Protein AF-A0A377CI65-F1 (afdb_monomer_lite)

Foldseek 3Di:
DLVPQEDDPCPVVVLVVCQPVDAAEDADEDDPVSVVSNCVVHVNPVSHPYYHYCVVVVHDPPD

Structure (mmCIF, N/CA/C/O backbone):
data_AF-A0A377CI65-F1
#
_entry.id   AF-A0A377CI65-F1
#
loop_
_atom_site.group_PDB
_atom_site.id
_atom_site.type_symbol
_atom_site.label_atom_id
_atom_site.label_alt_id
_atom_site.label_comp_id
_atom_site.label_asym_id
_atom_site.label_entity_id
_atom_site.label_seq_id
_atom_site.pdbx_PDB_ins_code
_atom_site.Cartn_x
_atom_site.Cartn_y
_atom_site.Cartn_z
_atom_site.occupancy
_atom_site.B_iso_or_equiv
_atom_site.auth_seq_id
_atom_site.auth_comp_id
_atom_site.auth_asym_id
_atom_site.auth_atom_id
_atom_site.pdbx_PDB_model_num
ATOM 1 N N . MET A 1 1 ? 17.413 -4.396 5.706 1.00 50.38 1 MET A N 1
ATOM 2 C CA . MET A 1 1 ? 16.692 -3.115 5.446 1.00 50.38 1 MET A CA 1
ATOM 3 C C . MET A 1 1 ? 15.163 -3.219 5.547 1.00 50.38 1 MET A C 1
ATOM 5 O O . MET A 1 1 ? 14.559 -2.325 6.119 1.00 50.38 1 MET A O 1
ATOM 9 N N . ALA A 1 2 ? 14.510 -4.278 5.041 1.00 51.62 2 ALA A N 1
ATOM 10 C CA . ALA A 1 2 ? 13.067 -4.515 5.262 1.00 51.62 2 ALA A CA 1
ATOM 11 C C . ALA A 1 2 ? 12.707 -4.901 6.716 1.00 51.62 2 ALA A C 1
ATOM 13 O O . ALA A 1 2 ? 11.541 -5.072 7.056 1.00 51.62 2 ALA A O 1
ATOM 14 N N . GLU A 1 3 ? 13.719 -5.105 7.559 1.00 54.12 3 GLU A N 1
ATOM 15 C CA . GLU A 1 3 ? 13.596 -5.519 8.963 1.00 54.12 3 GLU A CA 1
ATOM 16 C C . GLU A 1 3 ? 13.224 -4.373 9.909 1.00 54.12 3 GLU A C 1
ATOM 18 O O . GLU A 1 3 ? 12.834 -4.635 11.037 1.00 54.12 3 GLU A O 1
ATOM 23 N N . ILE A 1 4 ? 13.281 -3.119 9.447 1.00 67.62 4 ILE A N 1
ATOM 24 C CA . ILE A 1 4 ? 12.956 -1.929 10.248 1.00 67.62 4 ILE A CA 1
ATOM 25 C C . ILE A 1 4 ? 11.920 -1.088 9.493 1.00 67.62 4 ILE A C 1
ATOM 27 O O . ILE A 1 4 ? 12.147 0.073 9.166 1.00 67.62 4 ILE A O 1
ATOM 31 N N . CYS A 1 5 ? 10.801 -1.698 9.105 1.00 76.88 5 CYS A N 1
ATOM 32 C CA . CYS A 1 5 ? 9.692 -0.960 8.509 1.00 76.88 5 CYS A CA 1
ATOM 33 C C . CYS A 1 5 ? 8.521 -0.970 9.483 1.00 76.88 5 CYS A C 1
ATOM 35 O O . CYS A 1 5 ? 7.776 -1.943 9.561 1.00 76.88 5 CYS A O 1
ATOM 37 N N . THR A 1 6 ? 8.403 0.105 10.254 1.00 88.50 6 THR A N 1
ATOM 38 C CA . THR A 1 6 ? 7.259 0.369 11.124 1.00 88.50 6 THR A CA 1
ATOM 39 C C . THR A 1 6 ? 6.434 1.516 10.538 1.00 88.50 6 THR A C 1
ATOM 41 O O . THR A 1 6 ? 7.005 2.452 9.967 1.00 88.50 6 THR A O 1
ATOM 44 N N . PRO A 1 7 ? 5.094 1.471 10.640 1.00 91.56 7 PRO A N 1
ATOM 45 C CA . PRO A 1 7 ? 4.264 2.603 10.255 1.00 91.56 7 PRO A CA 1
ATOM 46 C C . PRO A 1 7 ? 4.607 3.832 11.099 1.00 91.56 7 PRO A C 1
ATOM 48 O O . PRO A 1 7 ? 4.890 3.720 12.293 1.00 91.56 7 PRO A O 1
ATOM 51 N N . LEU A 1 8 ? 4.537 5.014 10.487 1.00 94.00 8 LEU A N 1
ATOM 52 C CA . LEU A 1 8 ? 4.647 6.267 11.229 1.00 94.00 8 LEU A CA 1
ATOM 53 C C . LEU A 1 8 ? 3.514 6.378 12.267 1.00 94.00 8 LEU A C 1
ATOM 55 O O . LEU A 1 8 ? 2.410 5.870 12.021 1.00 94.00 8 LEU A O 1
ATOM 59 N N . PRO A 1 9 ? 3.740 7.071 13.400 1.00 95.94 9 PRO A N 1
ATOM 60 C CA . PRO A 1 9 ? 2.681 7.349 14.362 1.00 95.94 9 PRO A CA 1
ATOM 61 C C . PRO A 1 9 ? 1.446 7.948 13.679 1.00 95.94 9 PRO A C 1
ATOM 63 O O . PRO A 1 9 ? 1.549 8.879 12.884 1.00 95.94 9 PRO A O 1
ATOM 66 N N . GLY A 1 10 ? 0.273 7.380 13.962 1.00 96.75 10 GLY A N 1
ATOM 67 C CA . GLY A 1 10 ? -1.002 7.824 13.393 1.00 96.75 10 GLY A CA 1
ATOM 68 C C . GLY A 1 10 ? -1.321 7.314 11.982 1.00 96.75 10 GLY A C 1
ATOM 69 O O . GLY A 1 10 ? -2.474 7.428 11.576 1.00 96.75 10 GLY A O 1
ATOM 70 N N . ALA A 1 11 ? -0.383 6.687 11.259 1.00 95.56 11 ALA A N 1
ATOM 71 C CA . ALA A 1 11 ? -0.650 6.161 9.914 1.00 95.56 11 ALA A CA 1
ATOM 72 C C . ALA A 1 11 ? -1.785 5.123 9.917 1.00 95.56 11 ALA A C 1
ATOM 74 O O . ALA A 1 11 ? -2.715 5.211 9.121 1.00 95.56 11 ALA A O 1
ATOM 75 N N . VAL A 1 12 ? -1.753 4.182 10.865 1.00 95.38 12 VAL A N 1
ATOM 76 C CA . VAL A 1 12 ? -2.796 3.153 11.014 1.00 95.38 12 VAL A CA 1
ATOM 77 C C . VAL A 1 12 ? -4.139 3.776 11.408 1.00 95.38 12 VAL A C 1
ATOM 79 O O . VAL A 1 12 ? -5.176 3.410 10.861 1.00 95.38 12 VAL A O 1
ATOM 82 N N . SER A 1 13 ? -4.135 4.750 12.323 1.00 97.12 13 SER A N 1
ATOM 83 C CA . SER A 1 13 ? -5.352 5.454 12.746 1.00 97.12 13 SER A CA 1
ATOM 84 C C . SER A 1 13 ? -5.999 6.215 11.591 1.00 97.12 13 SER A C 1
ATOM 86 O O . SER A 1 13 ? -7.213 6.141 11.418 1.00 97.12 13 SER A O 1
ATOM 88 N N . LEU A 1 14 ? -5.192 6.896 10.774 1.00 96.25 14 LEU A N 1
ATOM 89 C CA . LEU A 1 14 ? -5.658 7.578 9.572 1.00 96.25 14 LEU A CA 1
ATOM 90 C C . LEU A 1 14 ? -6.270 6.585 8.586 1.00 96.25 14 LEU A C 1
ATOM 92 O O . LEU A 1 14 ? -7.403 6.789 8.165 1.00 96.25 14 LEU A O 1
ATOM 96 N N . LEU A 1 15 ? -5.551 5.504 8.263 1.00 95.75 15 LEU A N 1
ATOM 97 C CA . LEU A 1 15 ? -6.029 4.467 7.346 1.00 95.75 15 LEU A CA 1
ATOM 98 C C . LEU A 1 15 ? -7.368 3.878 7.807 1.00 95.75 15 LEU A C 1
ATOM 100 O O . LEU A 1 15 ? -8.270 3.721 6.991 1.00 95.75 15 LEU A O 1
ATOM 104 N N . ASN A 1 16 ? -7.533 3.621 9.107 1.00 95.31 16 ASN A N 1
ATOM 105 C CA . ASN A 1 16 ? -8.805 3.173 9.675 1.00 95.31 16 ASN A CA 1
ATOM 106 C C . ASN A 1 16 ? -9.921 4.219 9.549 1.00 95.31 16 ASN A C 1
ATOM 108 O O . ASN A 1 16 ? -11.046 3.854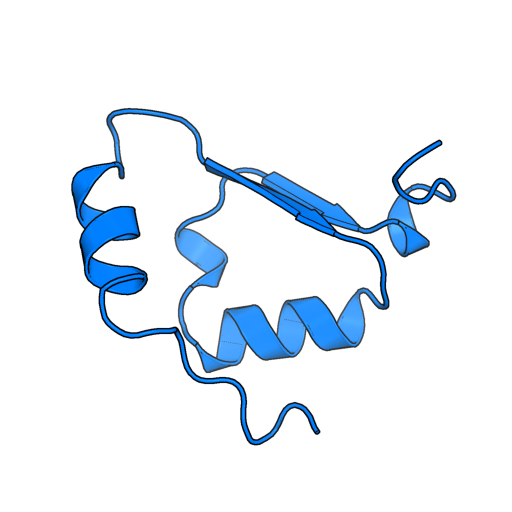 9.227 1.00 95.31 16 ASN A O 1
ATOM 112 N N . ALA A 1 17 ? -9.628 5.504 9.770 1.00 96.12 17 ALA A N 1
ATOM 113 C CA . ALA A 1 17 ? -10.622 6.575 9.682 1.00 96.12 17 ALA A CA 1
ATOM 114 C C . ALA A 1 17 ? -11.151 6.789 8.252 1.00 96.12 17 ALA A C 1
ATOM 116 O O . ALA A 1 17 ? -12.313 7.152 8.062 1.00 96.12 17 ALA A O 1
ATOM 117 N N . ILE A 1 18 ? -10.313 6.560 7.239 1.00 95.00 18 ILE A N 1
ATOM 118 C CA . ILE A 1 18 ? -10.697 6.727 5.829 1.00 95.00 18 ILE A CA 1
ATOM 119 C C . ILE A 1 18 ? -11.211 5.431 5.183 1.00 95.00 18 ILE A C 1
ATOM 121 O O . ILE A 1 18 ? -11.813 5.482 4.108 1.00 95.00 18 ILE A O 1
ATOM 125 N N . ARG A 1 19 ? -11.018 4.272 5.829 1.00 91.19 19 ARG A N 1
ATOM 126 C CA . ARG A 1 19 ? -11.466 2.969 5.319 1.00 91.19 19 ARG A CA 1
ATOM 127 C C . ARG A 1 19 ? -12.985 2.957 5.138 1.00 91.19 19 ARG A C 1
ATOM 129 O O . ARG A 1 19 ? -13.731 3.288 6.052 1.00 91.19 19 ARG A O 1
ATOM 136 N N . GLY A 1 20 ? -13.441 2.570 3.948 1.00 90.88 20 GLY A N 1
ATOM 137 C CA . GLY A 1 20 ? -14.865 2.545 3.587 1.00 90.88 20 GLY A CA 1
ATOM 138 C C . GLY A 1 20 ? -15.431 3.886 3.107 1.00 90.88 20 GLY A C 1
ATOM 139 O O . GLY A 1 20 ? -16.483 3.891 2.476 1.00 90.88 20 GLY A O 1
ATOM 140 N N . ASN A 1 21 ? -14.722 5.000 3.322 1.00 95.50 21 ASN A N 1
ATOM 141 C CA . ASN A 1 21 ? -15.111 6.320 2.810 1.00 95.50 21 ASN A CA 1
ATOM 142 C C . ASN A 1 21 ? -14.495 6.625 1.436 1.00 95.50 21 ASN A C 1
ATOM 144 O O . ASN A 1 21 ? -15.047 7.406 0.666 1.00 95.50 21 ASN A O 1
ATOM 148 N N . ALA A 1 22 ? -13.354 6.012 1.118 1.00 93.88 22 ALA A N 1
ATOM 149 C CA . ALA A 1 22 ? -12.683 6.142 -0.169 1.00 93.88 22 ALA A CA 1
ATOM 150 C C . ALA A 1 22 ? -11.902 4.870 -0.511 1.00 93.88 22 ALA A C 1
ATOM 152 O O . ALA A 1 22 ? -11.536 4.102 0.381 1.00 93.88 22 ALA A O 1
ATOM 153 N N . LYS A 1 23 ? -11.611 4.686 -1.805 1.00 95.06 23 LYS A N 1
ATOM 154 C CA . LYS A 1 23 ? -10.604 3.716 -2.242 1.00 95.06 23 LYS A CA 1
ATOM 155 C C . LYS A 1 23 ? -9.211 4.273 -1.977 1.00 95.06 23 LYS A C 1
ATOM 157 O O . LYS A 1 23 ? -8.962 5.452 -2.230 1.00 95.06 23 LYS A O 1
ATOM 162 N N . ILE A 1 24 ? -8.308 3.429 -1.502 1.00 96.56 24 ILE A N 1
ATOM 163 C CA . ILE A 1 24 ? -6.954 3.814 -1.107 1.00 96.56 24 ILE A CA 1
ATOM 164 C C . ILE A 1 24 ? -5.967 3.041 -1.976 1.00 96.56 24 ILE A C 1
ATOM 166 O O . ILE A 1 24 ? -6.052 1.822 -2.092 1.00 96.56 24 ILE A O 1
ATOM 170 N N . GLY A 1 25 ? -5.013 3.743 -2.583 1.00 95.88 25 GLY A N 1
ATOM 171 C CA . GLY A 1 25 ? -3.990 3.126 -3.421 1.00 95.88 25 GLY A CA 1
ATOM 172 C C . GLY A 1 25 ? -2.582 3.606 -3.092 1.00 95.88 25 GLY A C 1
ATOM 173 O O . GLY A 1 25 ? -2.389 4.728 -2.624 1.00 95.88 25 GLY A O 1
ATOM 174 N N . ILE A 1 26 ? -1.593 2.759 -3.367 1.00 96.50 26 ILE A N 1
ATOM 175 C CA . ILE A 1 26 ? -0.169 3.098 -3.337 1.00 96.50 26 ILE A CA 1
ATOM 176 C C . ILE A 1 26 ? 0.340 3.188 -4.770 1.00 96.50 26 ILE A C 1
ATOM 178 O O . ILE A 1 26 ? 0.169 2.259 -5.553 1.00 96.50 26 ILE A O 1
ATOM 182 N N . ILE A 1 27 ? 1.049 4.273 -5.078 1.00 96.50 27 ILE A N 1
ATOM 183 C CA . ILE A 1 27 ? 1.866 4.400 -6.289 1.00 96.50 27 ILE A CA 1
ATOM 184 C C . ILE A 1 27 ? 3.299 4.624 -5.830 1.00 96.50 27 ILE A C 1
ATOM 186 O O . ILE A 1 27 ? 3.579 5.598 -5.120 1.00 96.50 27 ILE A O 1
ATOM 190 N N . THR A 1 28 ? 4.223 3.743 -6.198 1.00 95.62 28 THR A N 1
ATOM 191 C CA . THR A 1 28 ? 5.577 3.751 -5.641 1.00 95.62 28 THR A CA 1
ATOM 192 C C . THR A 1 28 ? 6.646 3.388 -6.663 1.00 95.62 28 THR A C 1
ATOM 194 O O . THR A 1 28 ? 6.423 2.563 -7.544 1.00 95.62 28 THR A O 1
ATOM 197 N N . ASN A 1 29 ? 7.819 4.004 -6.521 1.00 96.25 29 ASN A N 1
ATOM 198 C CA . ASN A 1 29 ? 8.999 3.599 -7.272 1.00 96.25 29 ASN A CA 1
ATOM 199 C C . ASN A 1 29 ? 9.773 2.580 -6.434 1.00 96.25 29 ASN A C 1
ATOM 201 O O . ASN A 1 29 ? 9.953 2.781 -5.230 1.00 96.25 29 ASN A O 1
ATOM 205 N N . GLY A 1 30 ? 10.256 1.513 -7.060 1.00 92.19 30 GLY A N 1
ATOM 206 C CA . GLY A 1 30 ? 11.095 0.512 -6.404 1.00 92.19 30 GLY A CA 1
ATOM 207 C C . GLY A 1 30 ? 10.752 -0.916 -6.803 1.00 92.19 30 GLY A C 1
ATOM 208 O O . GLY A 1 30 ? 10.070 -1.138 -7.796 1.00 92.19 30 GLY A O 1
ATOM 209 N N . PHE A 1 31 ? 11.245 -1.862 -6.005 1.00 93.69 31 PHE A N 1
ATOM 210 C CA . PHE A 1 31 ? 11.155 -3.298 -6.269 1.00 93.69 31 PHE A CA 1
ATOM 211 C C . PHE A 1 31 ? 9.915 -3.922 -5.633 1.00 93.69 31 PHE A C 1
ATOM 213 O O . PHE A 1 31 ? 9.652 -3.727 -4.440 1.00 93.69 31 PHE A O 1
ATOM 220 N N . SER A 1 32 ? 9.214 -4.746 -6.397 1.00 93.81 32 SER A N 1
ATOM 221 C CA . SER A 1 32 ? 7.943 -5.368 -6.025 1.00 93.81 32 SER A CA 1
ATOM 222 C C . SER A 1 32 ? 8.088 -6.252 -4.795 1.00 93.81 32 SER A C 1
ATOM 224 O O . SER A 1 32 ? 7.354 -6.089 -3.819 1.00 93.81 32 SER A O 1
ATOM 226 N N . ALA A 1 33 ? 9.127 -7.092 -4.774 1.00 91.88 33 ALA A N 1
ATOM 227 C CA . ALA A 1 33 ? 9.423 -7.975 -3.648 1.00 91.88 33 ALA A CA 1
ATOM 228 C C . ALA A 1 33 ? 9.621 -7.204 -2.330 1.00 91.88 33 ALA A C 1
ATOM 230 O O . ALA A 1 33 ? 9.137 -7.620 -1.278 1.00 91.88 33 ALA A O 1
ATOM 231 N N . LEU A 1 34 ? 10.289 -6.045 -2.368 1.00 91.31 34 LEU A N 1
ATOM 232 C CA . LEU A 1 34 ? 10.523 -5.250 -1.162 1.00 91.31 34 LEU A CA 1
ATOM 233 C C . LEU A 1 34 ? 9.235 -4.591 -0.652 1.00 91.31 34 LEU A C 1
ATOM 235 O O . LEU A 1 34 ? 9.032 -4.503 0.560 1.00 91.31 34 LEU A O 1
ATOM 239 N N . GLN A 1 35 ? 8.371 -4.127 -1.555 1.00 91.69 35 GLN A N 1
ATOM 240 C CA . GLN A 1 35 ? 7.113 -3.481 -1.179 1.00 91.69 35 GLN A CA 1
ATOM 241 C C . GLN A 1 35 ? 6.095 -4.487 -0.640 1.00 91.69 35 GLN A C 1
ATOM 243 O O . GLN A 1 35 ? 5.452 -4.196 0.369 1.00 91.69 35 GLN A O 1
ATOM 248 N N . GLN A 1 36 ? 6.008 -5.681 -1.234 1.00 90.62 36 GLN A N 1
ATOM 249 C CA . GLN A 1 36 ? 5.176 -6.772 -0.718 1.00 90.62 36 GLN A CA 1
ATOM 250 C C . GLN A 1 36 ? 5.594 -7.151 0.707 1.00 90.62 36 GLN A C 1
ATOM 252 O O . GLN A 1 36 ? 4.782 -7.051 1.625 1.00 90.62 36 GLN A O 1
ATOM 257 N N . VAL A 1 37 ? 6.886 -7.422 0.930 1.00 91.69 37 VAL A N 1
ATOM 258 C CA . VAL A 1 37 ? 7.410 -7.776 2.262 1.00 91.69 37 VAL A CA 1
ATOM 259 C C . VAL A 1 37 ? 7.117 -6.691 3.306 1.00 91.69 37 VAL A C 1
ATOM 261 O O . VAL A 1 37 ? 6.801 -7.005 4.453 1.00 91.69 37 VAL A O 1
ATOM 264 N N . ARG A 1 38 ? 7.203 -5.403 2.949 1.00 91.31 38 ARG A N 1
ATOM 265 C CA . ARG A 1 38 ? 6.884 -4.295 3.870 1.00 91.31 38 ARG A CA 1
ATOM 266 C C . ARG A 1 38 ? 5.403 -4.250 4.236 1.00 91.31 38 ARG A C 1
ATOM 268 O O . ARG A 1 38 ? 5.075 -4.080 5.410 1.00 91.31 38 ARG A O 1
ATOM 275 N N . LEU A 1 39 ? 4.517 -4.387 3.253 1.00 92.88 39 LEU A N 1
ATOM 276 C CA . LEU A 1 39 ? 3.070 -4.334 3.470 1.00 92.88 39 LEU A CA 1
ATOM 277 C C . LEU A 1 39 ? 2.569 -5.540 4.268 1.00 92.88 39 LEU A C 1
ATOM 279 O O . LEU A 1 39 ? 1.732 -5.375 5.153 1.00 92.88 39 LEU A O 1
ATOM 283 N N . GLU A 1 40 ? 3.116 -6.723 4.001 1.00 91.31 40 GLU A N 1
ATOM 284 C CA . GLU A 1 40 ? 2.819 -7.947 4.748 1.00 91.31 40 GLU A CA 1
ATOM 285 C C . GLU A 1 40 ? 3.291 -7.842 6.199 1.00 91.31 40 GLU A C 1
ATOM 287 O O . GLU A 1 40 ? 2.507 -8.048 7.122 1.00 91.31 40 GLU A O 1
ATOM 292 N N . ARG A 1 41 ? 4.546 -7.434 6.426 1.00 90.62 41 ARG A N 1
ATOM 293 C CA . ARG A 1 41 ? 5.107 -7.305 7.784 1.00 90.62 41 ARG A CA 1
ATOM 294 C C . ARG A 1 41 ? 4.394 -6.267 8.641 1.00 90.62 41 ARG A C 1
ATOM 296 O O . ARG A 1 41 ? 4.317 -6.431 9.853 1.00 90.62 41 ARG A O 1
ATOM 303 N N . THR A 1 42 ? 3.904 -5.195 8.027 1.00 91.50 42 THR A N 1
ATOM 304 C CA . THR A 1 42 ? 3.158 -4.146 8.737 1.00 91.50 42 THR A CA 1
ATOM 305 C C . THR A 1 42 ? 1.671 -4.471 8.890 1.00 91.50 42 THR A C 1
ATOM 307 O O . THR A 1 42 ? 0.967 -3.729 9.571 1.00 91.50 42 THR A O 1
ATOM 310 N N . GLY A 1 43 ? 1.179 -5.558 8.280 1.00 92.38 43 GLY A N 1
ATOM 311 C CA . GLY A 1 43 ? -0.245 -5.905 8.269 1.00 92.38 43 GLY A CA 1
ATOM 312 C C . GLY A 1 43 ? -1.109 -4.885 7.521 1.00 92.38 43 GLY A C 1
ATOM 313 O O . GLY A 1 43 ? -2.306 -4.781 7.778 1.00 92.38 43 GLY A O 1
ATOM 314 N N . LEU A 1 44 ? -0.506 -4.092 6.628 1.00 93.94 44 LEU A N 1
ATOM 315 C CA . LEU A 1 44 ? -1.183 -2.998 5.930 1.00 93.94 44 LEU A CA 1
ATOM 316 C C . LEU A 1 44 ? -1.644 -3.366 4.521 1.00 93.94 44 LEU A C 1
ATOM 318 O O . LEU A 1 44 ? -2.329 -2.568 3.886 1.00 93.94 44 LEU A O 1
ATOM 322 N N . ARG A 1 45 ? -1.303 -4.559 4.020 1.00 93.31 45 ARG A N 1
ATOM 323 C CA . ARG A 1 45 ? -1.648 -4.982 2.655 1.00 93.31 45 ARG A CA 1
ATOM 324 C C . ARG A 1 45 ? -3.140 -4.832 2.341 1.00 93.31 45 ARG A C 1
ATOM 326 O O . ARG A 1 45 ? -3.470 -4.369 1.250 1.00 93.31 45 ARG A O 1
ATOM 333 N N . ASP A 1 46 ? -4.005 -5.155 3.297 1.00 92.88 46 ASP A N 1
ATOM 334 C CA . ASP A 1 46 ? -5.465 -5.185 3.122 1.00 92.88 46 ASP A CA 1
ATOM 335 C C . ASP A 1 46 ? -6.144 -3.813 3.268 1.00 92.88 46 ASP A C 1
ATOM 337 O O . ASP A 1 46 ? -7.371 -3.706 3.200 1.00 92.88 46 ASP A O 1
ATOM 341 N N . TYR A 1 47 ? -5.362 -2.755 3.493 1.00 94.81 47 TYR A N 1
ATOM 342 C CA . TYR A 1 47 ? -5.863 -1.381 3.519 1.00 94.81 47 TYR A CA 1
ATOM 343 C C . TYR A 1 47 ? -5.877 -0.733 2.136 1.00 94.81 47 TYR A C 1
ATOM 345 O O . TYR A 1 47 ? -6.513 0.304 1.974 1.00 94.81 47 TYR A O 1
ATOM 353 N N . PHE A 1 48 ? -5.176 -1.310 1.157 1.00 95.44 48 PHE A N 1
ATOM 354 C CA . PHE A 1 48 ? -4.992 -0.711 -0.161 1.00 95.44 48 PHE A CA 1
ATOM 355 C C . PHE A 1 48 ? -5.704 -1.528 -1.244 1.00 95.44 48 PHE A C 1
ATOM 357 O O . PHE A 1 48 ? -5.373 -2.692 -1.483 1.00 95.44 48 PHE A O 1
ATOM 364 N N . ASP A 1 49 ? -6.644 -0.884 -1.936 1.00 95.25 49 ASP A N 1
ATOM 365 C CA . ASP A 1 49 ? -7.366 -1.411 -3.098 1.00 95.25 49 ASP A CA 1
ATOM 366 C C . ASP A 1 49 ? -6.468 -1.532 -4.333 1.00 95.25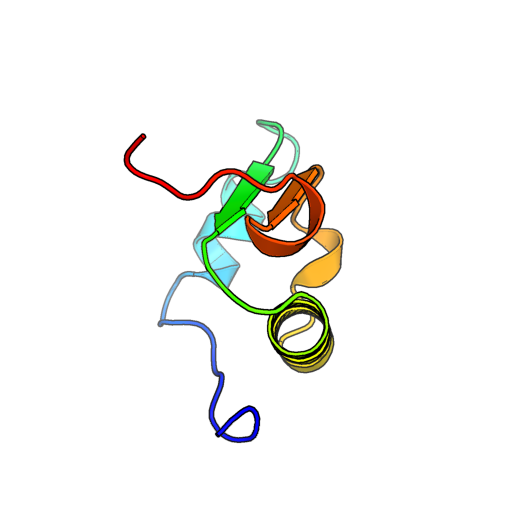 49 ASP A C 1
ATOM 368 O O . ASP A 1 49 ? -6.724 -2.342 -5.223 1.00 95.25 49 ASP A O 1
ATOM 372 N N . LEU A 1 50 ? -5.426 -0.701 -4.403 1.00 95.06 50 LEU A N 1
ATOM 373 C CA . LEU A 1 50 ? -4.515 -0.628 -5.536 1.00 95.06 50 LEU A CA 1
ATOM 374 C C . LEU A 1 50 ? -3.066 -0.503 -5.061 1.00 95.06 50 LEU A C 1
ATOM 376 O O . LEU A 1 50 ? -2.748 0.297 -4.183 1.00 95.06 50 LEU A O 1
ATOM 380 N N . LEU A 1 51 ? -2.176 -1.255 -5.695 1.00 95.62 51 LEU A N 1
ATOM 381 C CA . LEU A 1 51 ? -0.733 -1.131 -5.541 1.00 95.62 51 LEU A CA 1
ATOM 382 C C . LEU A 1 51 ? -0.127 -1.073 -6.943 1.00 95.62 51 LEU A C 1
ATOM 384 O O . LEU A 1 51 ? -0.269 -2.021 -7.704 1.00 95.62 51 LEU A O 1
ATOM 388 N N . VAL A 1 52 ? 0.503 0.051 -7.280 1.00 96.31 52 VAL A N 1
ATOM 389 C CA . VAL A 1 52 ? 1.215 0.263 -8.544 1.00 96.31 52 VAL A CA 1
ATOM 390 C C . VAL A 1 52 ? 2.687 0.471 -8.237 1.00 96.31 52 VAL A C 1
ATOM 392 O O . VAL A 1 52 ? 3.052 1.380 -7.480 1.00 96.31 52 VAL A O 1
ATOM 395 N N . ILE A 1 53 ? 3.529 -0.366 -8.832 1.00 97.19 53 ILE A N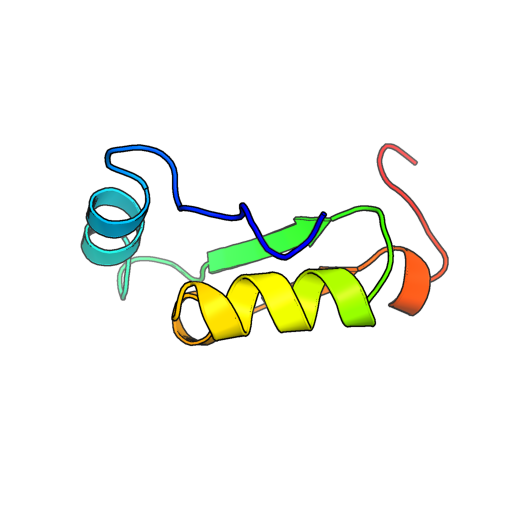 1
ATOM 396 C CA . ILE A 1 53 ? 4.973 -0.362 -8.619 1.00 97.19 53 ILE A CA 1
ATOM 397 C C . ILE A 1 53 ? 5.656 -0.103 -9.956 1.00 97.19 53 ILE A C 1
ATOM 399 O O . ILE A 1 53 ? 5.362 -0.778 -10.936 1.00 97.19 53 ILE A O 1
ATOM 403 N N . SER A 1 54 ? 6.580 0.860 -9.997 1.00 97.19 54 SER A N 1
ATOM 404 C CA . SER A 1 54 ? 7.280 1.246 -11.231 1.00 97.19 54 SER A CA 1
ATOM 405 C C . SER A 1 54 ? 7.965 0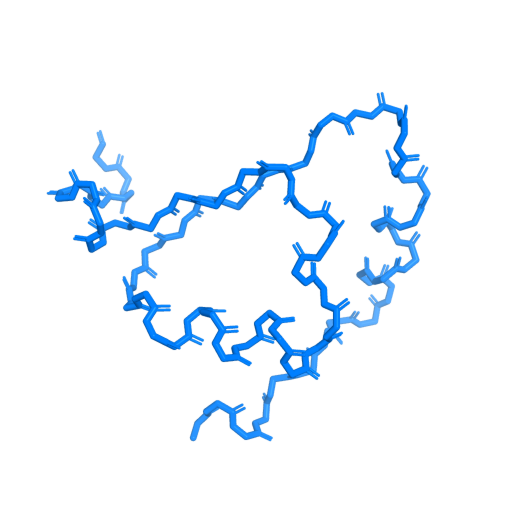.073 -11.940 1.00 97.19 54 SER A C 1
ATOM 407 O O . SER A 1 54 ? 8.015 0.050 -13.162 1.00 97.19 54 SER A O 1
ATOM 409 N N . GLU A 1 55 ? 8.488 -0.898 -11.181 1.00 96.75 55 GLU A N 1
ATOM 410 C CA . GLU A 1 55 ? 9.077 -2.127 -11.732 1.00 96.75 55 GLU A CA 1
ATOM 411 C C . GLU A 1 55 ? 8.054 -2.957 -12.521 1.00 96.75 55 GLU A C 1
ATOM 413 O O . GLU A 1 55 ? 8.389 -3.481 -13.578 1.00 96.75 55 GLU A O 1
ATOM 418 N N . GLU A 1 56 ? 6.808 -3.043 -12.049 1.00 96.12 56 GLU A N 1
ATOM 419 C CA . GLU A 1 56 ? 5.754 -3.832 -12.699 1.00 96.12 56 GLU A CA 1
ATOM 420 C C . GLU A 1 56 ? 5.205 -3.136 -13.950 1.00 96.12 56 GLU A C 1
ATOM 422 O O . GLU A 1 56 ? 4.843 -3.801 -14.918 1.00 96.12 56 GLU A O 1
ATOM 427 N N . VAL A 1 57 ? 5.142 -1.799 -13.942 1.00 96.00 57 VAL A N 1
ATOM 428 C CA . VAL A 1 57 ? 4.550 -1.012 -15.042 1.00 96.00 57 VAL A CA 1
ATOM 429 C C . VAL A 1 57 ? 5.574 -0.436 -16.024 1.00 96.00 57 VAL A C 1
ATOM 431 O O . VAL A 1 57 ? 5.187 0.097 -17.059 1.00 96.00 57 VAL A O 1
ATOM 434 N N . GLY A 1 58 ? 6.870 -0.524 -15.719 1.00 96.19 58 GLY A N 1
ATOM 435 C CA . GLY A 1 58 ? 7.960 -0.046 -16.576 1.00 96.19 58 GLY A CA 1
ATOM 436 C C . GLY A 1 58 ? 8.125 1.478 -16.648 1.00 96.19 58 GLY A C 1
ATOM 437 O O . GLY A 1 58 ? 8.958 1.948 -17.415 1.00 96.19 58 GLY A O 1
ATOM 438 N N . VAL A 1 59 ? 7.363 2.2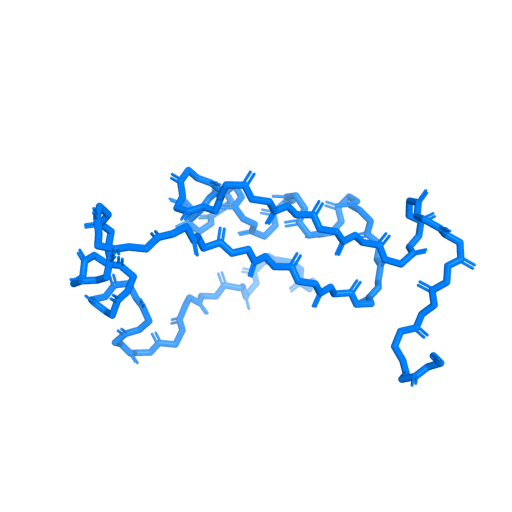45 -15.860 1.00 95.44 59 VAL A N 1
ATOM 439 C CA . VAL A 1 59 ? 7.409 3.718 -15.810 1.00 95.44 59 VAL A CA 1
ATOM 440 C C . VAL A 1 59 ? 7.514 4.174 -14.359 1.00 95.44 59 VAL A C 1
ATOM 442 O O . VAL A 1 59 ? 6.806 3.672 -13.480 1.00 95.44 59 VAL A O 1
ATOM 445 N N . ALA A 1 60 ? 8.411 5.119 -14.090 1.00 95.50 60 ALA A N 1
ATOM 446 C CA . ALA A 1 60 ? 8.667 5.634 -12.753 1.00 95.50 60 ALA A CA 1
ATOM 447 C C . ALA A 1 60 ? 8.138 7.062 -12.600 1.00 95.50 60 ALA A C 1
ATOM 449 O O . ALA A 1 60 ? 8.297 7.896 -13.479 1.00 95.50 60 ALA A O 1
ATOM 450 N N . LYS A 1 61 ? 7.602 7.396 -11.422 1.00 93.75 61 LYS A N 1
ATOM 451 C CA . LYS A 1 61 ? 7.352 8.804 -11.072 1.00 93.75 61 LYS A CA 1
ATOM 452 C C . LYS A 1 61 ? 8.689 9.579 -11.098 1.00 93.75 61 LYS A C 1
ATOM 454 O O . LYS A 1 61 ? 9.676 9.018 -10.614 1.00 93.75 61 LYS A O 1
ATOM 459 N N . PRO A 1 62 ? 8.752 10.855 -11.515 1.00 93.50 62 PRO A N 1
ATOM 460 C CA . PRO A 1 62 ? 7.633 11.742 -11.824 1.00 93.50 62 PRO A CA 1
ATOM 461 C C . PRO A 1 62 ? 7.282 11.825 -13.317 1.00 93.50 62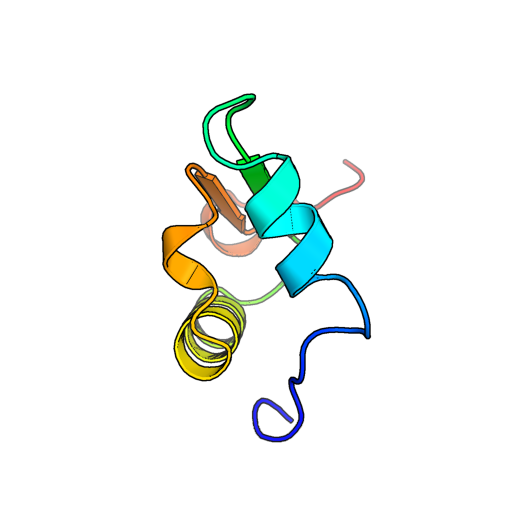 PRO A C 1
ATOM 463 O O . PRO A 1 62 ? 6.599 12.780 -13.675 1.00 93.50 62 PRO A O 1
ATOM 466 N N . GLU A 1 63 ? 7.790 10.918 -14.159 1.00 76.88 63 GLU A N 1
ATOM 467 C CA . GLU A 1 63 ? 7.443 10.903 -15.591 1.00 76.88 63 GLU A CA 1
ATOM 468 C C . GLU A 1 63 ? 5.924 10.852 -15.805 1.00 76.88 63 GLU A C 1
ATOM 470 O O . GLU A 1 63 ? 5.458 11.565 -16.723 1.00 76.88 63 GLU A O 1
#

Radius of gyration: 12.48 Å; chains: 1; bounding box: 32×20×31 Å

Secondary structure (DSSP, 8-state):
-GGG--PPTTHHHHHHHHBTTB--EEEE-S-HHHHHHHHHHTT-GGG-SEEEEHHHHS--TT-

InterPro domains:
  IPR006439 HAD hydrolase, subfamily IA [TIGR01549] (13-63)
  IPR023214 HAD superfamily [G3DSA:3.40.50.1000] (7-63)
  IPR036412 HAD-like superfamily [SSF56784] (5-63)
  IPR052550 Pyrimidine 5'-nucleotidase YjjG [PTHR47478] (1-63)

pLDDT: mean 91.3, std 10.06, range [50.38, 97.19]

Organism: Escherichia coli (NCBI:txid562)

Sequence (63 aa):
MAEICTPLPGAVSLLNAIRGNAKIGIITNGFSALQQVRLERTGLRDYFDLLVISEEVGVAKPE